Protein AF-A0A0B1S2P2-F1 (afdb_monomer)

InterPro domains:
  IPR001611 Leucine-rich repeat [PF13855] (6-41)
  IPR001611 Leucine-rich repeat [PS51450] (25-46)
  IPR003591 Leucine-rich repeat, typical subtype [SM00369] (23-46)
  IPR003591 Leucine-rich repeat, typical subtype [SM00369] (69-92)
  IPR032675 Leucine-rich repeat domain superfamily [G3DSA:3.80.10.10] (2-102)
  IPR050333 Small Leucine-Rich Proteoglycans [PTHR45712] (6-89)

Foldseek 3Di:
DADEDEPEQDADAADALCNCQPVQRHAYYEHAQYAYQAQHHVLLNHQYAYYEPANYAHAEYDLNSCVSCVRYLEYHHYNYNHPDDPPDDPDDPDPSDDPPDD

Mean predicted aligned error: 6.32 Å

Structure (mmCIF, N/CA/C/O backbone):
data_AF-A0A0B1S2P2-F1
#
_entry.id   AF-A0A0B1S2P2-F1
#
loop_
_atom_site.group_PDB
_atom_site.id
_atom_site.type_symbol
_atom_site.label_atom_id
_atom_site.label_alt_id
_atom_site.label_comp_id
_atom_site.label_asym_id
_atom_site.label_entity_id
_atom_site.label_seq_id
_atom_site.pdbx_PDB_ins_code
_atom_site.Cartn_x
_atom_site.Cartn_y
_atom_site.Cartn_z
_atom_site.occupancy
_atom_site.B_iso_or_equiv
_atom_site.auth_seq_id
_atom_site.auth_comp_id
_atom_site.auth_asym_id
_atom_site.auth_atom_id
_atom_site.pdbx_PDB_model_num
ATOM 1 N N . LEU A 1 1 ? -17.019 -4.242 16.537 1.00 49.03 1 LEU A N 1
ATOM 2 C CA . LEU A 1 1 ? -17.298 -3.930 15.114 1.00 49.03 1 LEU A CA 1
ATOM 3 C C . LEU A 1 1 ? -15.999 -3.513 14.428 1.00 49.03 1 LEU A C 1
ATOM 5 O O . LEU A 1 1 ? -15.466 -2.454 14.744 1.00 49.03 1 LEU A O 1
ATOM 9 N N . LEU A 1 2 ? -15.443 -4.373 13.571 1.00 59.00 2 LEU A N 1
ATOM 10 C CA . LEU A 1 2 ? -14.288 -4.043 12.728 1.00 59.00 2 LEU A CA 1
ATOM 11 C C . LEU A 1 2 ? -14.792 -3.215 11.539 1.00 59.00 2 LEU A C 1
ATOM 13 O O . LEU A 1 2 ? -15.705 -3.655 10.847 1.00 59.00 2 LEU A O 1
ATOM 17 N N . PHE A 1 3 ? -14.239 -2.023 11.306 1.00 87.12 3 PHE A N 1
ATOM 18 C CA . PHE A 1 3 ? -14.617 -1.223 10.139 1.00 87.12 3 PHE A CA 1
ATOM 19 C C . PHE A 1 3 ? -13.821 -1.702 8.929 1.00 87.12 3 PHE A C 1
ATOM 21 O O . PHE A 1 3 ? -12.588 -1.622 8.905 1.00 87.12 3 PHE A O 1
ATOM 28 N N . PHE A 1 4 ? -14.557 -2.209 7.948 1.00 92.94 4 PHE A N 1
ATOM 29 C CA . PHE A 1 4 ? -14.057 -2.754 6.697 1.00 92.94 4 PHE A CA 1
ATOM 30 C C . PHE A 1 4 ? -14.458 -1.829 5.546 1.00 92.94 4 PHE A C 1
ATOM 32 O O . PHE A 1 4 ? -15.597 -1.359 5.491 1.00 92.94 4 PHE A O 1
ATOM 39 N N . ARG A 1 5 ? -13.525 -1.560 4.629 1.00 94.44 5 ARG A N 1
ATOM 40 C CA . ARG A 1 5 ? -13.785 -0.809 3.400 1.00 94.44 5 ARG A CA 1
ATOM 41 C C . ARG A 1 5 ? -13.316 -1.617 2.196 1.00 94.44 5 ARG A C 1
ATOM 43 O O . ARG A 1 5 ? -12.124 -1.893 2.070 1.00 94.44 5 ARG A O 1
ATOM 50 N N . ASP A 1 6 ? -14.254 -1.953 1.316 1.00 96.81 6 ASP A N 1
ATOM 51 C CA . ASP A 1 6 ? -13.961 -2.558 0.018 1.00 96.81 6 ASP A CA 1
ATOM 52 C C . ASP A 1 6 ? -13.963 -1.496 -1.078 1.00 96.81 6 ASP A C 1
ATOM 54 O O . ASP A 1 6 ? -14.952 -0.787 -1.255 1.00 96.81 6 ASP A O 1
ATOM 58 N N . LEU A 1 7 ? -12.844 -1.385 -1.785 1.00 96.94 7 LEU A N 1
ATOM 59 C CA . LEU A 1 7 ? -12.660 -0.574 -2.987 1.00 96.94 7 LEU A CA 1
ATOM 60 C C . LEU A 1 7 ? -12.085 -1.432 -4.127 1.00 96.94 7 LEU A C 1
ATOM 62 O O . LEU A 1 7 ? -11.519 -0.908 -5.092 1.00 96.94 7 LEU A O 1
ATOM 66 N N . SER A 1 8 ? -12.196 -2.756 -4.025 1.00 98.25 8 SER A N 1
ATOM 67 C CA . SER A 1 8 ? -11.663 -3.677 -5.019 1.00 98.25 8 SER A CA 1
ATOM 68 C C . SER A 1 8 ? -12.435 -3.623 -6.334 1.00 98.25 8 SER A C 1
ATOM 70 O O . SER A 1 8 ? -13.609 -3.260 -6.367 1.00 98.25 8 SER A O 1
ATOM 72 N N . ARG A 1 9 ? -11.775 -4.028 -7.427 1.00 98.25 9 ARG A N 1
ATOM 73 C CA . ARG A 1 9 ? -12.356 -4.081 -8.783 1.00 98.25 9 ARG A CA 1
ATOM 74 C C . ARG A 1 9 ? -12.804 -2.715 -9.315 1.00 98.25 9 ARG A C 1
ATOM 76 O O . ARG A 1 9 ? -13.819 -2.627 -9.999 1.00 98.25 9 ARG A O 1
ATOM 83 N N . ASN A 1 10 ? -12.033 -1.675 -9.019 1.00 97.94 10 ASN A N 1
ATOM 84 C CA . ASN A 1 10 ? -12.234 -0.334 -9.559 1.00 97.94 10 ASN A CA 1
ATOM 85 C C . ASN A 1 10 ? -11.080 0.053 -10.495 1.00 97.94 10 ASN A C 1
ATOM 87 O O . ASN A 1 10 ? -10.193 -0.745 -10.796 1.00 97.94 10 ASN A O 1
ATOM 91 N N . ASN A 1 11 ? -11.101 1.300 -10.968 1.00 97.75 11 ASN A N 1
ATOM 92 C CA . ASN A 1 11 ? -10.056 1.866 -11.817 1.00 97.75 11 ASN A CA 1
ATOM 93 C C . ASN A 1 11 ? -9.129 2.830 -11.055 1.00 97.75 11 ASN A C 1
ATOM 95 O O . ASN A 1 11 ? -8.614 3.782 -11.643 1.00 97.75 11 ASN A O 1
ATOM 99 N N . LEU A 1 12 ? -8.928 2.620 -9.748 1.00 98.00 12 LEU A N 1
ATOM 100 C CA . LEU A 1 12 ? -8.097 3.508 -8.932 1.00 98.00 12 LEU A CA 1
ATOM 101 C C . LEU A 1 12 ? -6.645 3.443 -9.407 1.00 98.00 12 LEU A C 1
ATOM 103 O O . LEU A 1 12 ? -6.052 2.369 -9.458 1.00 98.00 12 LEU A O 1
ATOM 107 N N . ARG A 1 13 ? -6.084 4.601 -9.758 1.00 97.25 13 ARG A N 1
ATOM 108 C CA . ARG A 1 13 ? -4.684 4.741 -10.195 1.00 97.25 13 ARG A CA 1
ATOM 109 C C . ARG A 1 13 ? -3.802 5.325 -9.103 1.00 97.25 13 ARG A C 1
ATOM 111 O O . ARG A 1 13 ? -2.686 4.859 -8.920 1.00 97.25 13 ARG A O 1
ATOM 118 N N . ASN A 1 14 ? -4.342 6.298 -8.373 1.00 92.50 14 ASN A N 1
ATOM 119 C CA . ASN A 1 14 ? -3.698 7.001 -7.273 1.00 92.50 14 ASN A CA 1
ATOM 120 C C . ASN A 1 14 ? -4.719 7.221 -6.150 1.00 92.50 14 ASN A C 1
ATOM 122 O O . ASN A 1 14 ? -5.926 7.234 -6.400 1.00 92.50 14 ASN A O 1
ATOM 126 N N . LEU A 1 15 ? -4.223 7.417 -4.932 1.00 93.31 15 LEU A N 1
ATOM 127 C CA . LEU A 1 15 ? -4.999 7.845 -3.773 1.00 93.31 15 LEU A CA 1
ATOM 128 C C . LEU A 1 15 ? -4.231 8.972 -3.090 1.00 93.31 15 LEU A C 1
ATOM 130 O O . LEU A 1 15 ? -3.033 8.833 -2.837 1.00 93.31 15 LEU A O 1
ATOM 134 N N . ASP A 1 16 ? -4.912 10.074 -2.792 1.00 93.31 16 ASP A N 1
ATOM 135 C CA . ASP A 1 16 ? -4.306 11.190 -2.074 1.00 93.31 16 ASP A CA 1
ATOM 136 C C . ASP A 1 16 ? -3.924 10.775 -0.653 1.00 93.31 16 ASP A C 1
ATOM 138 O O . ASP A 1 16 ? -4.651 10.016 -0.005 1.00 93.31 16 ASP A O 1
ATOM 142 N N . ALA A 1 17 ? -2.830 11.329 -0.126 1.00 91.25 17 ALA A N 1
ATOM 143 C CA . ALA A 1 17 ? -2.341 11.008 1.220 1.00 91.25 17 ALA A CA 1
ATOM 144 C C . ALA A 1 17 ? -3.385 11.277 2.324 1.00 91.25 17 ALA A C 1
ATOM 146 O O . ALA A 1 17 ? -3.368 10.652 3.378 1.00 91.25 17 ALA A O 1
ATOM 147 N N . HIS A 1 18 ? -4.345 12.168 2.066 1.00 93.25 18 HIS A N 1
ATOM 148 C CA . HIS A 1 18 ? -5.403 12.521 3.010 1.00 93.25 18 HIS A CA 1
ATOM 149 C C . HIS A 1 18 ? -6.674 11.668 2.876 1.00 93.25 18 HIS A C 1
ATOM 151 O O . HIS A 1 18 ? -7.586 11.827 3.689 1.00 93.25 18 HIS A O 1
ATOM 157 N N . THR A 1 19 ? -6.747 10.747 1.904 1.00 92.88 19 THR A N 1
ATOM 158 C CA . THR A 1 19 ? -7.952 9.940 1.606 1.00 92.88 19 THR A CA 1
ATOM 159 C C . THR A 1 19 ? -8.502 9.238 2.849 1.00 92.88 19 THR A C 1
ATOM 161 O O . THR A 1 19 ? -9.714 9.133 3.037 1.00 92.88 19 THR A O 1
ATOM 164 N N . PHE A 1 20 ? -7.614 8.768 3.728 1.00 90.06 20 PHE A N 1
ATOM 165 C CA . PHE A 1 20 ? -7.984 7.971 4.898 1.00 90.06 20 PHE A CA 1
ATOM 166 C C . PHE A 1 20 ? -7.904 8.733 6.224 1.00 90.06 20 PHE A C 1
ATOM 168 O O . PHE A 1 20 ? -8.222 8.158 7.268 1.00 90.06 20 PHE A O 1
ATOM 175 N N . ARG A 1 21 ? -7.553 10.027 6.201 1.00 89.38 21 ARG A N 1
ATOM 176 C CA . ARG A 1 21 ? -7.260 10.835 7.398 1.00 89.38 21 ARG A CA 1
ATOM 177 C C . ARG A 1 21 ? -8.362 10.775 8.453 1.00 89.38 21 ARG A C 1
ATOM 179 O O . ARG A 1 21 ? -8.064 10.703 9.644 1.00 89.38 21 ARG A O 1
ATOM 186 N N . TYR A 1 22 ? -9.627 10.753 8.039 1.00 90.31 22 TYR A N 1
ATOM 187 C CA . TYR A 1 22 ? -10.778 10.753 8.951 1.00 90.31 22 TYR A CA 1
ATOM 188 C C . TYR A 1 22 ? -11.307 9.353 9.297 1.00 90.31 22 TYR A C 1
ATOM 190 O O . TYR A 1 22 ? -12.148 9.204 10.182 1.00 90.31 22 TYR A O 1
ATOM 198 N N . LEU A 1 23 ? -10.790 8.292 8.672 1.00 90.75 23 LEU A N 1
ATOM 199 C CA . LEU A 1 23 ? -11.254 6.920 8.885 1.00 90.75 23 LEU A CA 1
ATOM 200 C C . LEU A 1 23 ? -10.545 6.250 10.075 1.00 90.75 23 LEU A C 1
ATOM 202 O O . LEU A 1 23 ? -10.048 5.131 9.975 1.00 90.75 23 LEU A O 1
ATOM 206 N N . LYS A 1 24 ? -10.518 6.907 11.243 1.00 89.25 24 LYS A N 1
ATOM 207 C CA . LYS A 1 24 ? -9.728 6.471 12.418 1.00 89.25 24 LYS A CA 1
ATOM 208 C C . LYS A 1 24 ? -10.086 5.079 12.952 1.00 89.25 24 LYS A C 1
ATOM 210 O O . LYS A 1 24 ? -9.261 4.410 13.580 1.00 89.25 24 LYS A O 1
ATOM 215 N N . ARG A 1 25 ? -11.307 4.612 12.679 1.00 91.75 25 ARG A N 1
ATOM 216 C CA . ARG A 1 25 ? -11.781 3.280 13.080 1.00 91.75 25 ARG A CA 1
ATOM 217 C C . ARG A 1 25 ? -11.529 2.195 12.032 1.00 91.75 25 ARG A C 1
ATOM 219 O O . ARG A 1 25 ? -11.803 1.037 12.332 1.00 91.75 25 ARG A O 1
ATOM 226 N N . LEU A 1 26 ? -11.025 2.535 10.840 1.00 93.88 26 LEU A N 1
ATOM 227 C CA . LEU A 1 26 ? -10.754 1.578 9.765 1.00 93.88 26 LEU A CA 1
ATOM 228 C C . LEU A 1 26 ? -9.740 0.526 10.231 1.00 93.88 26 LEU A C 1
ATOM 230 O O . LEU A 1 26 ? -8.724 0.850 10.849 1.00 93.88 26 LEU A O 1
ATOM 234 N N . ARG A 1 27 ? -10.050 -0.745 9.966 1.00 95.25 27 ARG A N 1
ATOM 235 C CA . ARG A 1 27 ? -9.213 -1.898 10.332 1.00 95.25 27 ARG A CA 1
ATOM 236 C C . ARG A 1 27 ? -8.875 -2.777 9.141 1.00 95.25 27 ARG A C 1
ATOM 238 O O . ARG A 1 27 ? -7.867 -3.477 9.179 1.00 95.25 27 ARG A O 1
ATOM 245 N N . THR A 1 28 ? -9.671 -2.746 8.082 1.00 95.62 28 THR A N 1
ATOM 246 C CA . THR A 1 28 ? -9.388 -3.523 6.878 1.00 95.62 28 THR A CA 1
ATOM 247 C C . THR A 1 28 ? -9.717 -2.713 5.642 1.00 95.62 28 THR A C 1
ATOM 249 O O . THR A 1 28 ? -10.798 -2.129 5.554 1.00 95.62 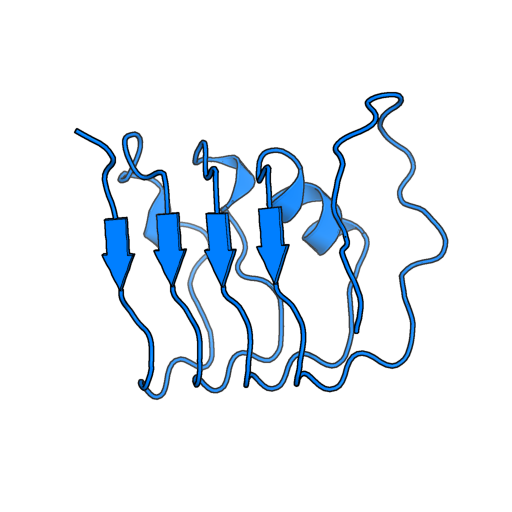28 THR A O 1
ATOM 252 N N . LEU A 1 29 ? -8.777 -2.700 4.702 1.00 96.62 29 LEU A N 1
ATOM 253 C CA . LEU A 1 29 ? -8.890 -2.008 3.430 1.00 96.62 29 LEU A CA 1
ATOM 254 C C . LEU A 1 29 ? -8.589 -2.990 2.295 1.00 96.62 29 LEU A C 1
ATOM 256 O O . LEU A 1 29 ? -7.512 -3.580 2.245 1.00 96.62 29 LEU A O 1
ATOM 260 N N . ASN A 1 30 ? -9.550 -3.163 1.392 1.00 97.88 30 ASN A N 1
ATOM 261 C CA . ASN A 1 30 ? -9.394 -3.991 0.203 1.00 97.88 30 ASN A CA 1
ATOM 262 C C . ASN A 1 30 ? -9.273 -3.094 -1.037 1.00 97.88 30 ASN A C 1
ATOM 264 O O . ASN A 1 30 ? -10.242 -2.452 -1.435 1.00 97.88 30 ASN A O 1
ATOM 268 N N . LEU A 1 31 ? -8.082 -3.053 -1.638 1.00 98.25 31 LEU A N 1
ATOM 269 C CA . LEU A 1 31 ? -7.751 -2.319 -2.866 1.00 98.25 31 LEU A CA 1
ATOM 270 C C . LEU A 1 31 ? -7.421 -3.270 -4.028 1.00 98.25 31 LEU A C 1
ATOM 272 O O . LEU A 1 31 ? -6.884 -2.842 -5.054 1.00 98.25 31 LEU A O 1
ATOM 276 N N . ARG A 1 32 ? -7.760 -4.557 -3.893 1.00 98.44 32 ARG A N 1
ATOM 277 C CA . ARG A 1 32 ? -7.474 -5.592 -4.888 1.00 98.44 32 ARG A CA 1
ATOM 278 C C . ARG A 1 32 ? -8.025 -5.235 -6.268 1.00 98.44 32 ARG A C 1
ATOM 280 O O . ARG A 1 32 ? -9.160 -4.775 -6.375 1.00 98.44 32 ARG A O 1
ATOM 287 N N . ARG A 1 33 ? -7.309 -5.592 -7.337 1.00 98.50 33 ARG A N 1
ATOM 288 C CA . ARG A 1 33 ? -7.791 -5.450 -8.726 1.00 98.50 33 ARG A CA 1
ATOM 289 C C . ARG A 1 33 ? -8.129 -3.988 -9.046 1.00 98.50 33 ARG A C 1
ATOM 291 O O . ARG A 1 33 ? -9.270 -3.673 -9.372 1.00 98.50 33 ARG A O 1
ATOM 298 N N . ASN A 1 34 ? -7.129 -3.126 -8.901 1.00 98.69 34 ASN A N 1
ATOM 299 C CA . ASN A 1 34 ? -7.123 -1.723 -9.320 1.00 98.69 34 ASN A CA 1
ATOM 300 C C . ASN A 1 34 ? -5.898 -1.481 -10.231 1.00 98.69 34 ASN A C 1
ATOM 302 O O . ASN A 1 34 ? -5.250 -2.430 -10.670 1.00 98.69 34 ASN A O 1
ATOM 306 N N . HIS A 1 35 ? -5.577 -0.220 -10.534 1.00 98.44 35 HIS A N 1
ATOM 307 C CA . HIS A 1 35 ? -4.428 0.174 -11.361 1.00 98.44 35 HIS A CA 1
ATOM 308 C C . HIS A 1 35 ? -3.367 0.938 -10.556 1.00 98.44 35 HIS A C 1
ATOM 310 O O . HIS A 1 35 ? -2.694 1.816 -11.104 1.00 98.44 35 HIS A O 1
ATOM 316 N N . LEU A 1 36 ? -3.235 0.651 -9.256 1.00 98.12 36 LEU A N 1
ATOM 317 C CA . LEU A 1 36 ? -2.276 1.335 -8.387 1.00 98.12 36 LEU A CA 1
ATOM 318 C C . LEU A 1 36 ? -0.849 0.983 -8.802 1.00 98.12 36 LEU A C 1
ATOM 320 O O . LEU A 1 36 ? -0.518 -0.191 -8.952 1.00 98.12 36 LEU A O 1
ATOM 324 N N . ARG A 1 37 ? -0.003 2.000 -8.969 1.00 96.75 37 ARG A N 1
ATOM 325 C CA . ARG A 1 37 ? 1.419 1.838 -9.331 1.00 96.75 37 ARG A CA 1
ATOM 326 C C . ARG A 1 37 ? 2.372 1.975 -8.144 1.00 96.75 37 ARG A C 1
ATOM 328 O O . ARG A 1 37 ? 3.549 1.658 -8.273 1.00 96.75 37 ARG A O 1
ATOM 335 N N . SER A 1 38 ? 1.864 2.419 -7.001 1.00 94.88 38 SER A N 1
ATOM 336 C CA . SER A 1 38 ? 2.604 2.567 -5.750 1.00 94.88 38 SER A CA 1
ATOM 337 C C . SER A 1 38 ? 1.716 2.214 -4.559 1.00 94.88 38 SER A C 1
ATOM 339 O O . SER A 1 38 ? 0.488 2.139 -4.678 1.00 94.88 38 SER A O 1
ATOM 341 N N . ILE A 1 39 ? 2.336 2.030 -3.396 1.00 95.00 39 ILE A N 1
ATOM 342 C CA . ILE A 1 39 ? 1.612 1.905 -2.131 1.00 95.00 39 ILE A CA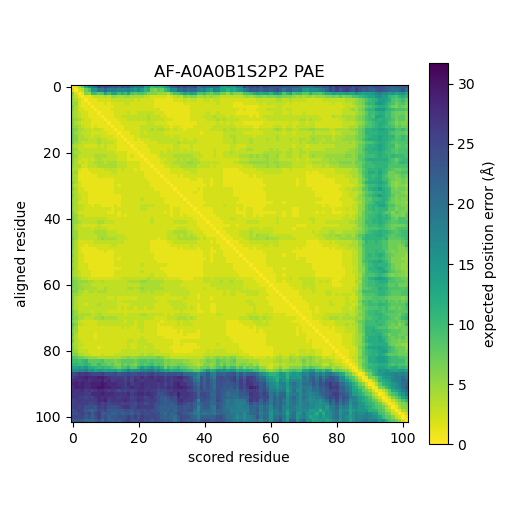 1
ATOM 343 C C . ILE A 1 39 ? 0.939 3.260 -1.811 1.00 95.00 39 ILE A C 1
ATOM 345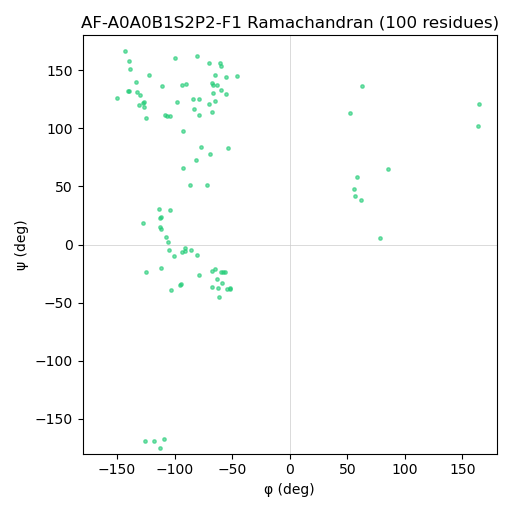 O O . ILE A 1 39 ? 1.546 4.313 -2.029 1.00 95.00 39 ILE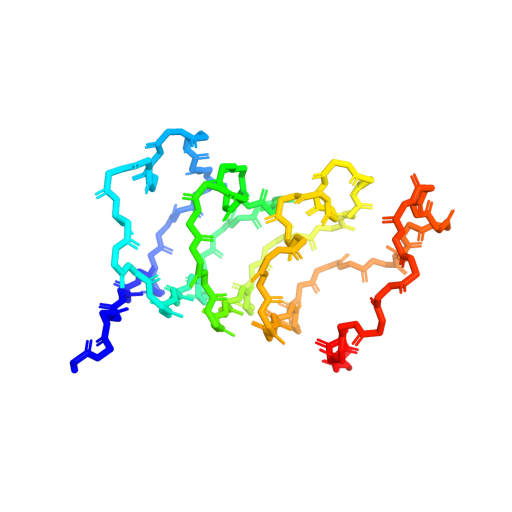 A O 1
ATOM 349 N N . PRO A 1 40 ? -0.327 3.280 -1.349 1.00 94.50 40 PRO A N 1
ATOM 350 C CA . PRO A 1 40 ? -0.984 4.519 -0.940 1.00 94.50 40 PRO A CA 1
ATOM 351 C C . PRO A 1 40 ? -0.278 5.168 0.257 1.00 94.50 40 PRO A C 1
ATOM 353 O O . PRO A 1 40 ? 0.056 4.490 1.227 1.00 94.50 40 PRO A O 1
ATOM 356 N N . LYS A 1 41 ? -0.106 6.490 0.213 1.00 91.94 41 LYS A N 1
ATOM 357 C CA . LYS A 1 41 ? 0.437 7.275 1.333 1.00 91.94 41 LYS A CA 1
ATOM 358 C C . LYS A 1 41 ? -0.641 7.571 2.381 1.00 91.94 41 LYS A C 1
ATOM 360 O O . LYS A 1 41 ? -1.832 7.485 2.080 1.00 91.94 41 LYS A O 1
ATOM 365 N N . GLY A 1 42 ? -0.233 7.944 3.595 1.00 90.62 42 GLY A N 1
ATOM 366 C CA . GLY A 1 42 ? -1.152 8.300 4.684 1.00 90.62 42 GLY A CA 1
ATOM 367 C C . GLY A 1 42 ? -1.780 7.098 5.395 1.00 90.62 42 GLY A C 1
ATOM 368 O O . GLY A 1 42 ? -2.643 7.263 6.260 1.00 90.62 42 GLY A O 1
ATOM 369 N N . LEU A 1 43 ? -1.362 5.873 5.057 1.00 92.31 43 LEU A N 1
ATOM 370 C CA . LEU A 1 43 ? -1.802 4.654 5.740 1.00 92.31 43 LEU A CA 1
ATOM 371 C C . LEU A 1 43 ? -1.270 4.585 7.182 1.00 92.31 43 LEU A C 1
ATOM 373 O O . LEU A 1 43 ? -1.900 3.976 8.040 1.00 92.31 43 LEU A O 1
ATOM 377 N N . GLU A 1 44 ? -0.178 5.284 7.482 1.00 90.44 44 GLU A N 1
ATOM 378 C CA . GLU A 1 44 ? 0.381 5.454 8.823 1.00 90.44 44 GLU A CA 1
ATOM 379 C C . GLU A 1 44 ? -0.544 6.234 9.785 1.00 90.44 44 GLU A C 1
ATOM 381 O O . GLU A 1 44 ? -0.442 6.102 11.012 1.00 90.44 44 GLU A O 1
ATOM 386 N N . GLU A 1 45 ? -1.488 7.020 9.251 1.00 90.56 45 GLU A N 1
ATOM 387 C CA . GLU A 1 45 ? -2.469 7.771 10.044 1.00 90.56 45 GLU A CA 1
ATOM 388 C C . GLU A 1 45 ? -3.656 6.920 10.522 1.00 90.56 45 GLU A C 1
ATOM 390 O O . GLU A 1 45 ? -4.488 7.390 11.318 1.00 90.56 45 GLU A O 1
ATOM 395 N N . VAL A 1 46 ? -3.757 5.683 10.027 1.00 91.00 46 VAL A N 1
ATOM 396 C CA . VAL A 1 46 ? -4.810 4.722 10.355 1.00 91.00 46 VAL A CA 1
ATOM 397 C C . VAL A 1 46 ? -4.209 3.435 10.921 1.00 91.00 46 VAL A C 1
ATOM 399 O O . VAL A 1 46 ? -3.131 2.987 10.554 1.00 91.00 46 VAL A O 1
ATOM 402 N N . GLN A 1 47 ? -4.917 2.806 11.855 1.00 90.44 47 GLN A N 1
ATOM 403 C CA . GLN A 1 47 ? -4.469 1.556 12.479 1.00 90.44 47 GLN A CA 1
ATOM 404 C C . GLN A 1 47 ? -5.039 0.351 11.720 1.00 90.44 47 GLN A C 1
ATOM 406 O O . GLN A 1 47 ? -5.897 -0.372 12.234 1.00 90.44 47 GLN A O 1
ATOM 411 N N . LEU A 1 48 ? -4.616 0.169 10.467 1.00 92.38 48 LEU A N 1
ATOM 412 C CA . LEU A 1 48 ? -5.045 -0.975 9.666 1.00 92.38 48 LEU A CA 1
ATOM 413 C C . LEU A 1 48 ? -4.488 -2.286 10.229 1.00 92.38 48 LEU A C 1
ATOM 415 O O . LEU A 1 48 ? -3.331 -2.398 10.607 1.00 92.38 48 LEU A O 1
ATOM 419 N N . LEU A 1 49 ? -5.323 -3.316 10.242 1.00 92.94 49 LEU A N 1
ATOM 420 C CA . LEU A 1 49 ? -4.917 -4.685 10.545 1.00 92.94 49 LEU A CA 1
ATOM 421 C C . LEU A 1 49 ? -4.629 -5.466 9.264 1.00 92.94 49 LEU A C 1
ATOM 423 O O . LEU A 1 49 ? -3.757 -6.325 9.267 1.00 92.94 49 LEU A O 1
ATOM 427 N N . LYS A 1 50 ? -5.378 -5.191 8.191 1.00 94.19 50 LYS A N 1
ATOM 428 C CA . LYS A 1 50 ? -5.294 -5.923 6.923 1.00 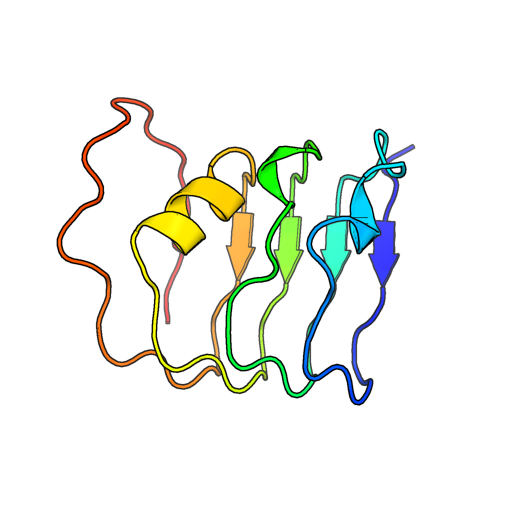94.19 50 LYS A CA 1
ATOM 429 C C . LYS A 1 50 ? -5.390 -4.972 5.735 1.00 94.19 50 LYS A C 1
ATOM 431 O O . LYS A 1 50 ? -6.310 -4.149 5.688 1.00 94.19 50 LYS A O 1
ATOM 436 N N . LEU A 1 51 ? -4.483 -5.132 4.779 1.00 95.88 51 LEU A N 1
ATOM 437 C CA . LEU A 1 51 ? -4.451 -4.405 3.516 1.00 95.88 51 LEU A CA 1
ATOM 438 C C . LEU A 1 51 ? -4.271 -5.389 2.353 1.00 95.88 51 LEU A C 1
ATOM 440 O O . LEU A 1 51 ? -3.273 -6.097 2.291 1.00 95.88 51 LEU A O 1
ATOM 444 N N . ASP A 1 52 ? -5.229 -5.417 1.429 1.00 97.25 52 ASP A N 1
ATOM 445 C CA . ASP A 1 52 ? -5.140 -6.218 0.201 1.00 97.25 52 ASP A CA 1
ATOM 446 C C . ASP A 1 52 ? -4.827 -5.300 -0.987 1.00 97.25 52 ASP A C 1
ATOM 448 O O . ASP A 1 52 ? -5.669 -4.493 -1.387 1.00 97.25 52 ASP A O 1
ATOM 452 N N . LEU A 1 53 ? -3.614 -5.410 -1.532 1.00 97.38 53 LEU A N 1
ATOM 453 C CA . LEU A 1 53 ? -3.129 -4.674 -2.704 1.00 97.38 53 LEU A CA 1
ATOM 454 C C . LEU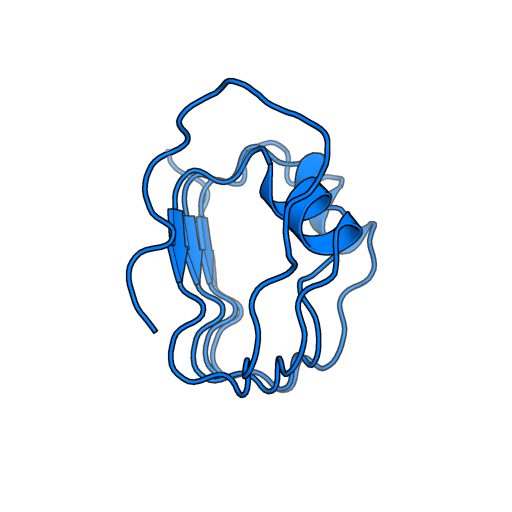 A 1 53 ? -2.918 -5.595 -3.913 1.00 97.38 53 LEU A C 1
ATOM 456 O O . LEU A 1 53 ? -2.309 -5.183 -4.904 1.00 97.38 53 LEU A O 1
ATOM 460 N N . ARG A 1 54 ? -3.434 -6.827 -3.878 1.00 97.44 54 ARG A N 1
ATOM 461 C CA . ARG A 1 54 ? -3.236 -7.789 -4.964 1.00 97.44 54 ARG A CA 1
ATOM 462 C C . ARG A 1 54 ? -3.783 -7.313 -6.294 1.00 97.44 54 ARG A C 1
ATOM 464 O O . ARG A 1 54 ? -4.775 -6.584 -6.337 1.00 97.44 54 ARG A O 1
ATOM 471 N N . LEU A 1 55 ? -3.236 -7.848 -7.386 1.00 97.75 55 LEU A N 1
ATOM 472 C CA . LEU A 1 55 ? -3.719 -7.559 -8.742 1.00 97.75 55 LEU A CA 1
ATOM 473 C C . LEU A 1 55 ? -3.713 -6.045 -9.019 1.00 97.75 55 LEU A C 1
ATOM 475 O O . LEU A 1 55 ? -4.714 -5.489 -9.462 1.00 97.75 55 LEU A O 1
ATOM 479 N N . ASN A 1 56 ? -2.607 -5.382 -8.697 1.00 98.50 56 ASN A N 1
ATOM 480 C CA . ASN A 1 56 ? -2.346 -3.988 -9.048 1.00 98.50 56 ASN A CA 1
ATOM 481 C C . ASN A 1 56 ? -1.106 -3.916 -9.959 1.00 98.50 56 ASN A C 1
ATOM 483 O O . ASN A 1 56 ? -0.644 -4.928 -10.489 1.00 98.50 56 ASN A O 1
ATOM 487 N N . LEU A 1 57 ? -0.595 -2.709 -10.195 1.00 97.94 57 LEU A N 1
ATOM 488 C CA . LEU A 1 57 ? 0.527 -2.425 -11.088 1.00 97.94 57 LEU A CA 1
ATOM 489 C C . LEU A 1 57 ? 1.776 -1.954 -10.319 1.00 97.94 57 LEU A C 1
ATOM 491 O O . LEU A 1 57 ? 2.608 -1.245 -10.883 1.00 97.94 57 LEU A O 1
ATOM 495 N N . ILE A 1 58 ? 1.900 -2.290 -9.030 1.00 96.38 58 ILE A N 1
ATOM 496 C CA . ILE A 1 58 ? 3.006 -1.822 -8.184 1.00 96.38 58 ILE A CA 1
ATOM 497 C C . ILE A 1 58 ? 4.291 -2.506 -8.644 1.00 96.38 58 ILE A C 1
ATOM 499 O O . ILE A 1 58 ? 4.365 -3.730 -8.649 1.00 96.38 58 ILE A O 1
ATOM 503 N N . SER A 1 59 ? 5.299 -1.738 -9.050 1.00 94.69 59 SER A N 1
ATOM 504 C CA . SER A 1 59 ? 6.552 -2.287 -9.594 1.00 94.69 59 SER A CA 1
ATOM 505 C C . SER A 1 59 ? 7.768 -2.080 -8.700 1.00 94.69 59 SER A C 1
ATOM 507 O O . S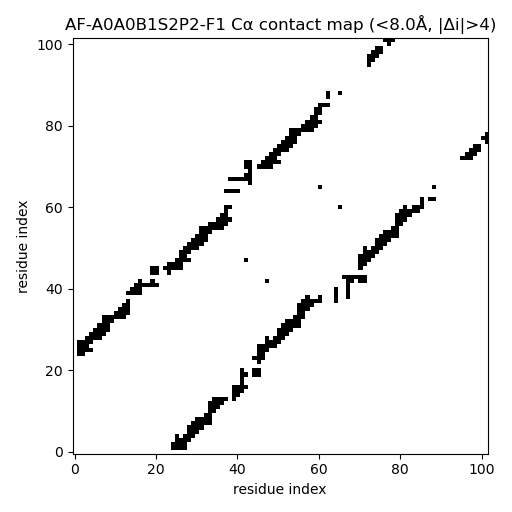ER A 1 59 ? 8.772 -2.774 -8.843 1.00 94.69 59 SER A O 1
ATOM 509 N N . THR A 1 60 ? 7.694 -1.118 -7.788 1.00 90.56 60 THR A N 1
ATOM 510 C CA . THR A 1 60 ? 8.784 -0.734 -6.895 1.00 9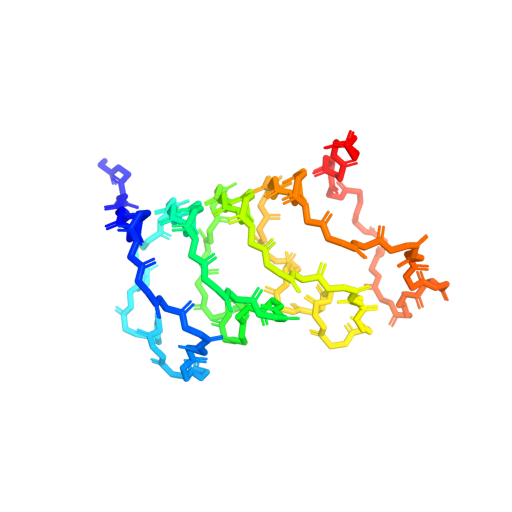0.56 60 THR A CA 1
ATOM 511 C C . THR A 1 60 ? 8.235 -0.483 -5.499 1.00 90.56 60 THR A C 1
ATOM 513 O O . THR A 1 60 ? 7.076 -0.101 -5.335 1.00 90.56 60 THR A O 1
ATOM 516 N N . ILE A 1 61 ? 9.077 -0.710 -4.494 1.00 89.19 61 ILE A N 1
ATOM 517 C CA . ILE A 1 61 ? 8.801 -0.350 -3.105 1.00 89.19 61 ILE A CA 1
ATOM 518 C C . ILE A 1 61 ? 9.976 0.486 -2.623 1.00 89.19 61 ILE A C 1
ATOM 520 O O . ILE A 1 61 ? 11.130 0.062 -2.677 1.00 89.19 61 ILE A O 1
ATOM 524 N N . SER A 1 62 ? 9.672 1.695 -2.179 1.00 88.31 62 SER A N 1
ATOM 525 C CA . SER A 1 62 ? 10.632 2.653 -1.653 1.00 88.31 62 SER A CA 1
ATOM 526 C C . SER A 1 62 ? 10.636 2.642 -0.116 1.00 88.31 62 SER A C 1
ATOM 528 O O . SER A 1 62 ? 9.663 2.203 0.501 1.00 88.31 62 SER A O 1
ATOM 530 N N . PRO A 1 63 ? 11.693 3.143 0.549 1.00 85.94 63 PRO A N 1
ATOM 531 C CA . PRO A 1 63 ? 11.688 3.279 2.007 1.00 85.94 63 PRO A CA 1
ATOM 532 C C . PRO A 1 63 ? 10.492 4.086 2.567 1.00 85.94 63 PRO A C 1
ATOM 534 O O . PRO A 1 63 ? 9.932 3.664 3.579 1.00 85.94 63 PRO A O 1
ATOM 537 N N . PRO A 1 64 ? 10.021 5.176 1.921 1.00 87.12 64 PRO A N 1
ATOM 538 C CA . PRO A 1 64 ? 8.772 5.838 2.312 1.00 87.12 64 PRO A CA 1
ATOM 539 C C . PRO A 1 64 ? 7.528 4.941 2.274 1.00 87.12 64 PRO A C 1
ATOM 541 O O . PRO A 1 64 ? 6.642 5.095 3.111 1.00 87.12 64 PRO A O 1
ATOM 544 N N . ASP A 1 65 ? 7.452 3.984 1.348 1.00 89.62 65 ASP A N 1
ATOM 545 C CA . ASP A 1 65 ? 6.318 3.057 1.294 1.00 89.62 65 ASP A CA 1
ATOM 546 C C . ASP A 1 65 ? 6.308 2.120 2.512 1.00 89.62 65 ASP A C 1
ATOM 548 O O . ASP A 1 65 ? 5.251 1.836 3.074 1.00 89.62 65 ASP A O 1
ATOM 552 N N . LEU A 1 66 ? 7.490 1.692 2.974 1.00 86.38 66 LEU A N 1
ATOM 553 C CA . LEU A 1 66 ? 7.626 0.914 4.210 1.00 86.38 66 LEU A CA 1
ATOM 554 C C . LEU A 1 66 ? 7.158 1.714 5.430 1.00 86.38 66 LEU A C 1
ATOM 556 O O . LEU A 1 66 ? 6.508 1.162 6.317 1.00 86.38 66 LEU A O 1
ATOM 560 N N . TYR A 1 67 ? 7.432 3.021 5.452 1.00 87.00 67 TYR A N 1
ATOM 561 C CA . TYR A 1 67 ? 6.923 3.907 6.495 1.00 87.00 67 TYR A CA 1
ATOM 562 C C . TYR A 1 67 ? 5.388 3.958 6.500 1.00 87.00 67 TYR A C 1
ATOM 564 O O . TYR A 1 67 ? 4.782 3.792 7.561 1.00 87.00 67 TYR A O 1
ATOM 572 N N . SER A 1 68 ? 4.744 4.084 5.336 1.00 90.06 68 SER A N 1
ATOM 573 C CA . SER A 1 68 ? 3.276 4.051 5.251 1.00 90.06 68 SER A CA 1
ATOM 574 C C . SER A 1 68 ? 2.672 2.714 5.689 1.00 90.06 68 SER A C 1
ATOM 576 O O . SER A 1 68 ? 1.570 2.681 6.236 1.00 90.06 68 SER A O 1
ATOM 578 N N . LEU A 1 69 ? 3.397 1.607 5.522 1.00 90.19 69 LEU A N 1
ATOM 579 C CA . LEU A 1 69 ? 2.955 0.282 5.967 1.00 90.19 69 LEU A CA 1
ATOM 580 C C . LEU A 1 69 ? 3.298 -0.034 7.432 1.00 90.19 69 LEU A C 1
ATOM 582 O O . LEU A 1 69 ? 2.840 -1.054 7.943 1.00 90.19 69 LEU A O 1
ATOM 586 N N . SER A 1 70 ? 4.033 0.833 8.135 1.00 86.12 70 SER A N 1
ATOM 587 C CA . SER A 1 70 ? 4.602 0.567 9.472 1.00 86.12 70 SER A CA 1
ATOM 588 C C . SER A 1 70 ? 3.599 0.152 10.555 1.00 86.12 70 SER A C 1
ATOM 590 O O . SER A 1 70 ? 3.971 -0.486 11.538 1.00 86.12 70 SER A O 1
ATOM 592 N N . ARG A 1 71 ? 2.319 0.512 10.405 1.00 86.88 71 ARG A N 1
ATOM 593 C CA . ARG A 1 71 ? 1.251 0.183 11.368 1.00 86.88 71 ARG A CA 1
ATOM 594 C C . ARG A 1 71 ? 0.331 -0.937 10.896 1.00 86.88 71 ARG A C 1
ATOM 596 O O . ARG A 1 71 ? -0.566 -1.327 11.646 1.00 86.88 71 ARG A O 1
ATOM 603 N N . VAL A 1 72 ? 0.520 -1.422 9.670 1.00 90.31 72 VAL A N 1
ATOM 604 C CA . VAL A 1 72 ? -0.316 -2.459 9.071 1.00 90.31 72 VAL A CA 1
ATOM 605 C C . VAL A 1 72 ? 0.179 -3.825 9.526 1.00 90.31 72 VAL A C 1
ATOM 607 O O . VAL A 1 72 ? 1.346 -4.153 9.359 1.00 90.31 72 VAL A O 1
ATOM 610 N N . ARG A 1 73 ? -0.706 -4.644 10.103 1.00 88.94 73 ARG A N 1
ATOM 611 C CA . ARG A 1 73 ? -0.308 -5.972 10.610 1.00 88.94 73 ARG A CA 1
ATOM 612 C C . ARG A 1 73 ? -0.162 -7.043 9.531 1.00 88.94 73 ARG A C 1
ATOM 614 O O . ARG A 1 73 ? 0.517 -8.030 9.756 1.00 88.94 73 ARG A O 1
ATOM 621 N N . SER A 1 74 ? -0.871 -6.903 8.416 1.00 89.69 74 SER A N 1
ATOM 622 C CA . SER A 1 74 ? -0.865 -7.868 7.319 1.00 89.69 74 SER A CA 1
ATOM 623 C C . SER A 1 74 ? -1.128 -7.141 6.008 1.00 89.69 74 SER A C 1
ATOM 625 O O . SER A 1 74 ? -2.119 -6.413 5.882 1.00 89.69 74 SER A O 1
ATOM 627 N N . VAL A 1 75 ? -0.228 -7.333 5.048 1.00 93.31 75 VAL A N 1
ATOM 628 C CA . VAL A 1 75 ? -0.290 -6.726 3.719 1.00 93.31 75 VAL A CA 1
ATOM 629 C C . VAL A 1 75 ? -0.103 -7.825 2.682 1.00 93.31 75 VAL A C 1
ATOM 631 O O . VAL A 1 75 ? 0.863 -8.576 2.757 1.00 93.31 75 VAL A O 1
ATOM 634 N N . ASP A 1 76 ? -1.005 -7.900 1.705 1.00 94.50 76 ASP A N 1
ATOM 635 C CA . ASP A 1 76 ? -0.875 -8.803 0.558 1.00 94.50 76 ASP A CA 1
ATOM 636 C C . ASP A 1 76 ? -0.559 -7.988 -0.703 1.00 94.50 76 ASP A C 1
ATOM 638 O O . ASP A 1 76 ? -1.384 -7.202 -1.180 1.00 94.50 76 ASP A O 1
ATOM 642 N N . LEU A 1 77 ? 0.661 -8.160 -1.215 1.00 94.88 77 LEU A N 1
ATOM 643 C CA . LEU A 1 77 ? 1.182 -7.507 -2.421 1.00 94.88 77 LEU A CA 1
ATOM 644 C C . LEU A 1 77 ? 1.297 -8.479 -3.605 1.00 94.88 77 LEU A C 1
ATOM 646 O O . LEU A 1 77 ? 1.818 -8.089 -4.652 1.00 94.88 77 LEU A O 1
ATOM 650 N N . SER A 1 78 ? 0.812 -9.718 -3.477 1.00 92.88 78 SER A N 1
ATOM 651 C CA . SER A 1 78 ? 0.943 -10.729 -4.531 1.00 92.88 78 SER A CA 1
ATOM 652 C C . SER A 1 78 ? 0.270 -10.286 -5.835 1.00 92.88 78 SER A C 1
ATOM 654 O O . SER A 1 78 ? -0.665 -9.479 -5.859 1.00 92.88 78 SER A O 1
ATOM 656 N N . ARG A 1 79 ? 0.746 -10.808 -6.970 1.00 95.62 79 ARG A N 1
ATOM 657 C CA . ARG A 1 79 ? 0.250 -10.422 -8.310 1.00 95.62 79 ARG A CA 1
ATOM 658 C C . ARG A 1 79 ? 0.361 -8.911 -8.586 1.00 95.62 79 ARG A C 1
ATOM 660 O O . ARG A 1 79 ? -0.558 -8.306 -9.138 1.00 95.62 79 ARG A O 1
ATOM 667 N N . ASN A 1 80 ? 1.482 -8.328 -8.176 1.00 96.19 80 ASN A N 1
ATOM 668 C CA . ASN A 1 80 ? 1.990 -7.036 -8.638 1.00 96.19 80 ASN A CA 1
ATOM 669 C C . ASN A 1 80 ? 3.241 -7.270 -9.515 1.00 96.19 80 ASN A C 1
ATOM 671 O O . ASN A 1 80 ? 3.517 -8.397 -9.919 1.00 96.19 80 ASN A O 1
ATOM 675 N N . PHE A 1 81 ? 4.000 -6.220 -9.817 1.00 96.06 81 PHE A N 1
ATOM 676 C CA . PHE A 1 81 ? 5.196 -6.246 -10.671 1.00 96.06 81 PHE A CA 1
ATOM 677 C C . PHE A 1 81 ? 6.484 -5.955 -9.882 1.00 96.06 81 PHE A C 1
ATOM 679 O O . PHE A 1 81 ? 7.469 -5.487 -10.455 1.00 96.06 81 PHE A O 1
ATOM 686 N N . ILE A 1 82 ? 6.469 -6.180 -8.565 1.00 91.94 82 ILE A N 1
ATOM 687 C CA . ILE A 1 82 ? 7.599 -5.917 -7.668 1.00 91.94 82 ILE A CA 1
ATOM 688 C C . ILE A 1 82 ? 8.730 -6.890 -8.008 1.00 91.94 82 ILE A C 1
ATOM 690 O O . ILE A 1 82 ? 8.585 -8.097 -7.833 1.00 91.94 82 ILE A O 1
ATOM 694 N N . LYS A 1 83 ? 9.851 -6.359 -8.504 1.00 87.25 83 LYS A N 1
ATOM 695 C CA . LYS A 1 83 ? 11.044 -7.156 -8.848 1.00 87.25 83 LYS A CA 1
ATOM 696 C C . LYS A 1 83 ? 12.065 -7.216 -7.722 1.00 87.25 83 LYS A C 1
ATOM 698 O O . LYS A 1 83 ? 12.746 -8.220 -7.557 1.00 87.25 83 LYS A O 1
ATOM 703 N N . GLU A 1 84 ? 12.170 -6.132 -6.966 1.00 81.75 84 GLU A N 1
ATOM 704 C CA . GLU A 1 84 ? 13.165 -5.968 -5.918 1.00 81.75 84 GLU A CA 1
ATOM 705 C C . GLU A 1 84 ? 12.500 -5.438 -4.656 1.00 81.75 84 GLU A C 1
ATOM 707 O O . GLU A 1 84 ? 11.629 -4.565 -4.709 1.00 81.75 84 GLU A O 1
ATOM 712 N N . TRP A 1 85 ? 12.934 -5.971 -3.517 1.00 78.31 85 TRP A N 1
ATOM 713 C CA . TRP A 1 85 ? 12.586 -5.425 -2.217 1.00 78.31 85 TRP A CA 1
ATOM 714 C C . TRP A 1 85 ? 13.638 -4.384 -1.815 1.00 78.31 85 TRP A C 1
ATOM 716 O O . TRP A 1 85 ? 14.831 -4.632 -2.023 1.00 78.31 85 TRP A O 1
ATOM 726 N N . PRO A 1 86 ? 13.253 -3.231 -1.238 1.00 75.50 86 PRO A N 1
ATOM 727 C CA . PRO A 1 86 ? 14.215 -2.237 -0.783 1.00 75.50 86 PRO A CA 1
ATOM 728 C C . PRO A 1 86 ? 15.213 -2.875 0.186 1.00 75.50 86 PRO A C 1
ATOM 730 O O . PRO A 1 86 ? 14.829 -3.550 1.146 1.00 75.50 86 PRO A O 1
ATOM 733 N N . LYS A 1 87 ? 16.507 -2.655 -0.074 1.00 64.81 87 LYS A N 1
ATOM 734 C CA . LYS A 1 87 ? 17.623 -3.115 0.761 1.00 64.81 87 LYS A CA 1
ATOM 735 C C . LYS A 1 87 ? 17.619 -2.328 2.079 1.00 64.81 87 LYS A C 1
ATOM 737 O O . LYS A 1 87 ? 18.393 -1.399 2.251 1.00 64.81 87 LYS A O 1
ATOM 742 N N . SER A 1 88 ? 16.717 -2.705 2.985 1.00 55.72 88 SER A N 1
ATOM 743 C CA . SER A 1 88 ? 16.458 -2.139 4.320 1.00 55.72 88 SER A CA 1
ATOM 744 C C . SER A 1 88 ? 15.978 -0.676 4.370 1.00 55.72 88 SER A C 1
ATOM 746 O O . SER A 1 88 ? 16.519 0.207 3.712 1.00 55.72 88 SER A O 1
ATOM 748 N N . SER A 1 89 ? 14.974 -0.398 5.210 1.00 47.78 89 SER A N 1
ATOM 749 C CA . SER A 1 89 ? 14.788 0.937 5.793 1.00 47.78 89 SER A CA 1
ATOM 750 C C . SER A 1 89 ? 15.489 0.990 7.155 1.00 47.78 89 SER A C 1
ATOM 752 O O . SER A 1 89 ? 15.317 0.060 7.950 1.00 47.78 89 SER A O 1
ATOM 754 N N . PRO A 1 90 ? 16.210 2.071 7.491 1.00 44.69 90 PRO A N 1
ATOM 755 C CA . PRO A 1 90 ? 16.742 2.274 8.829 1.00 44.69 90 PRO A CA 1
ATOM 756 C C . PRO A 1 90 ? 15.604 2.730 9.750 1.00 44.69 90 PRO A C 1
ATOM 758 O O . PRO A 1 90 ? 15.388 3.923 9.896 1.00 44.69 90 PRO A O 1
ATOM 761 N N . ALA A 1 91 ? 14.824 1.789 10.291 1.00 41.78 91 ALA A N 1
ATOM 762 C CA . ALA A 1 91 ? 14.059 1.912 11.543 1.00 41.78 91 ALA A CA 1
ATOM 763 C C . ALA A 1 91 ? 12.989 0.815 11.617 1.00 41.78 91 ALA A C 1
ATOM 765 O O . ALA A 1 91 ? 11.928 0.916 11.008 1.00 41.78 91 ALA A O 1
ATOM 766 N N . THR A 1 92 ? 13.247 -0.232 12.393 1.00 41.03 92 THR A N 1
ATOM 767 C CA . THR A 1 92 ? 12.532 -0.528 13.648 1.00 41.03 92 THR A CA 1
ATOM 768 C C . THR A 1 92 ? 12.819 -1.972 14.046 1.00 41.03 92 THR A C 1
ATOM 770 O O . THR A 1 92 ? 12.511 -2.914 13.324 1.00 41.03 92 THR A O 1
ATOM 773 N N . GLY A 1 93 ? 13.398 -2.144 15.234 1.00 37.88 93 GLY A N 1
ATOM 774 C CA . GLY A 1 93 ? 13.513 -3.423 15.931 1.00 37.88 93 GLY A CA 1
ATOM 775 C C . GLY A 1 93 ? 12.167 -3.904 16.474 1.00 37.88 93 GLY A C 1
ATOM 776 O O . GLY A 1 93 ? 12.062 -4.218 17.651 1.00 37.88 93 GLY A O 1
ATOM 777 N N . ASN A 1 94 ? 11.137 -3.936 15.628 1.00 36.94 94 ASN A N 1
ATOM 778 C CA . ASN A 1 94 ? 9.882 -4.611 15.917 1.00 36.94 94 ASN A CA 1
ATOM 779 C C . ASN A 1 94 ? 9.601 -5.592 14.788 1.00 36.94 94 ASN A C 1
ATOM 781 O O . ASN A 1 94 ? 9.249 -5.204 13.674 1.00 36.94 94 ASN A O 1
ATOM 785 N N . SER A 1 95 ? 9.742 -6.872 15.119 1.00 42.22 95 SER A N 1
ATOM 786 C CA . SER A 1 95 ? 9.247 -8.015 14.364 1.00 42.22 95 SER A CA 1
ATOM 787 C C . SER A 1 95 ? 7.749 -7.857 14.092 1.00 42.22 95 SER A C 1
ATOM 789 O O . SER A 1 95 ? 6.918 -8.380 14.829 1.00 42.22 95 SER A O 1
ATOM 791 N N . THR A 1 96 ? 7.374 -7.118 13.048 1.00 41.78 96 THR A N 1
ATOM 792 C CA . THR A 1 96 ? 6.001 -7.137 12.544 1.00 41.78 96 THR A CA 1
ATOM 793 C C . THR A 1 96 ? 5.963 -8.187 11.455 1.00 41.78 96 THR A C 1
ATOM 795 O O . THR A 1 96 ? 6.429 -7.997 10.335 1.00 41.78 96 THR A O 1
ATOM 798 N N . SER A 1 97 ? 5.510 -9.354 11.886 1.00 42.59 97 SER A N 1
ATOM 799 C CA . SER A 1 97 ? 5.275 -10.549 11.104 1.00 42.59 97 SER A CA 1
ATOM 800 C C . SER A 1 97 ? 4.528 -10.240 9.802 1.00 42.59 97 SER A C 1
ATOM 802 O O . SER A 1 97 ? 3.591 -9.448 9.795 1.00 42.59 97 SER A O 1
ATOM 804 N N . VAL A 1 98 ? 4.881 -10.990 8.753 1.00 46.94 98 VAL A N 1
ATOM 805 C CA . VAL A 1 98 ? 4.071 -11.218 7.544 1.00 46.94 98 VAL A CA 1
ATOM 806 C C . VAL A 1 98 ? 4.201 -10.147 6.442 1.00 46.94 98 VAL A C 1
ATOM 808 O O . VAL A 1 98 ? 3.228 -9.527 6.023 1.00 46.94 98 VAL A O 1
ATOM 811 N N . ILE A 1 99 ? 5.406 -10.030 5.865 1.00 52.12 99 ILE A N 1
ATOM 812 C CA . ILE A 1 99 ? 5.537 -9.925 4.398 1.00 52.12 99 ILE A CA 1
ATOM 813 C C . ILE A 1 99 ? 5.458 -11.372 3.886 1.00 52.12 99 ILE A C 1
ATOM 815 O O . ILE A 1 99 ? 6.475 -12.001 3.597 1.00 52.12 99 ILE A O 1
ATOM 819 N N . GLU A 1 100 ? 4.272 -11.986 3.910 1.00 42.50 100 GLU A N 1
ATOM 820 C CA . GLU A 1 100 ? 4.128 -13.330 3.349 1.00 42.50 100 GLU A CA 1
ATOM 821 C C . GLU A 1 100 ? 4.027 -13.241 1.831 1.00 4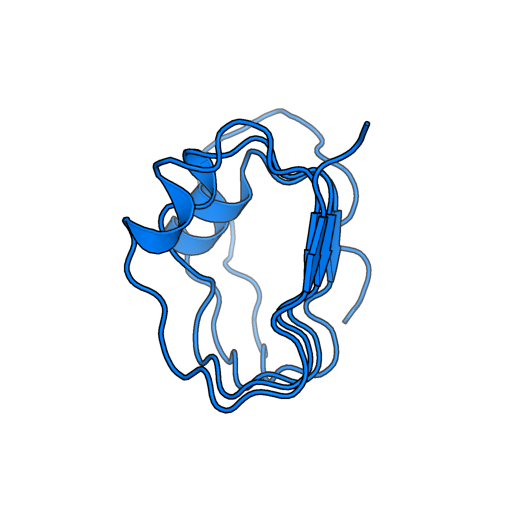2.50 100 GLU A C 1
ATOM 823 O O . GLU A 1 100 ? 3.037 -12.758 1.295 1.00 42.50 100 GLU A O 1
ATOM 828 N N . ARG A 1 101 ? 5.098 -13.746 1.206 1.00 41.22 101 ARG A N 1
ATOM 829 C CA . ARG A 1 101 ? 5.176 -14.421 -0.096 1.00 41.22 101 ARG A CA 1
ATOM 830 C C . ARG A 1 101 ? 4.551 -13.696 -1.295 1.00 41.22 101 ARG A C 1
ATOM 832 O O . ARG A 1 101 ? 3.339 -13.576 -1.427 1.00 41.22 101 ARG A O 1
ATOM 839 N N . LEU A 1 102 ? 5.453 -13.311 -2.201 1.00 46.34 102 LEU A N 1
ATOM 840 C CA . LEU A 1 102 ? 5.194 -13.046 -3.620 1.00 46.34 102 LEU A CA 1
ATOM 841 C C . LEU A 1 102 ? 4.148 -14.001 -4.220 1.00 46.34 102 LEU A C 1
ATOM 843 O O . LEU A 1 102 ? 4.287 -15.227 -3.992 1.00 46.34 102 LEU A O 1
#

Nearest PDB structures (foldseek):
  4r5c-assembly1_A  TM=8.611E-01  e=3.234E-03  synthetic construct
  4r6j-assembly4_D  TM=8.089E-01  e=6.004E-02  synthetic construct
  3rfs-assembly2_B  TM=8.129E-01  e=2.171E-01  Listeria monocytogenes 08-5923
  4xgo-assembly1_A  TM=7.852E-01  e=1.142E-01  Anopheles gambiae
  8fo9-assembly1_F  TM=8.372E-01  e=4.377E-01  Homo sapiens

Sequence (102 aa):
LLFFRDLSRNNLRNLDAHTFRYLKRLRTLNLRRNHLRSIPKGLEEVQLLKLDLRLNLISTISPPDLYSLSRVRSVDLSRNFIKEWPKSSPATGNSTSVIERL

Organism: Oesophagostomum dentatum (NCBI:txid61180)

Secondary structure (DSSP, 8-state):
--EEEE--SS------TTTTTT-TTEEEEE--SS---SPPTTGGGS--SEEE--SS------HHHHHHHTT-S-EE--SS------S--S------------

Radius of gyration: 12.89 Å; Cα contacts (8 Å, |Δi|>4): 217; chains: 1; bounding box: 35×27×28 Å

Solvent-accessible surface area (backbone atoms only — not comparable to full-atom values): 5723 Å² total; per-residue (Å²): 135,84,36,71,46,81,57,48,72,43,82,48,50,79,61,60,50,64,76,48,61,83,45,63,69,37,28,33,43,33,47,27,40,26,48,27,48,54,76,61,48,42,41,55,68,24,60,28,44,36,39,35,45,26,44,26,52,26,42,61,54,52,62,71,48,51,54,23,45,69,52,47,56,31,53,38,62,32,63,42,54,63,80,58,76,60,89,71,66,100,78,70,102,61,94,73,61,52,85,62,66,118

pLDDT: mean 84.64, std 18.46, range [36.94, 98.69]